Protein AF-A0A520H387-F1 (afdb_monomer_lite)

Foldseek 3Di:
DDDQDPDDDVNVVVQVVQQVVQHWDFDDDPPDTDIDHDPPPD

Sequence (42 aa):
MPAPLPYGPDAIARAAATIIAGGIVAVPTETVYGLAADAGDA

Secondary structure (DSSP, 8-state):
-PPPPPSSHHHHHHHHHHHHTT--EEE--SSS-EEE--TT--

Radius of gyration: 10.9 Å; chains: 1; bounding box: 28×22×23 Å

pLDDT: mean 93.35, std 7.88, range [57.09, 98.0]

Structure (mmCIF, N/CA/C/O backbone):
data_AF-A0A520H387-F1
#
_entry.id   AF-A0A520H387-F1
#
loop_
_atom_site.group_PDB
_atom_site.id
_atom_site.type_symbol
_atom_site.label_atom_id
_atom_site.label_alt_id
_atom_site.label_comp_id
_atom_site.label_asym_id
_atom_site.label_entity_id
_atom_site.label_seq_id
_atom_site.pdbx_PDB_ins_code
_atom_site.Cartn_x
_atom_site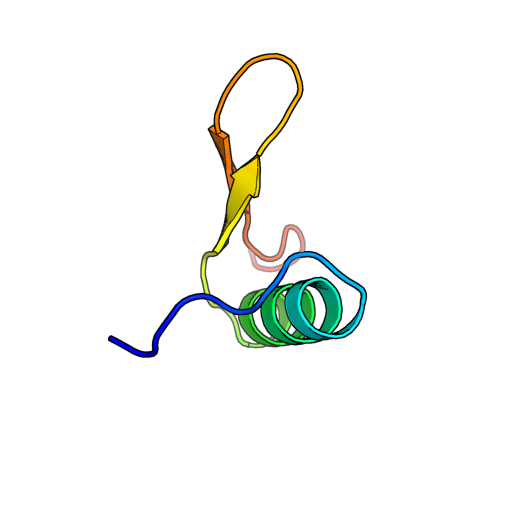.Cartn_y
_atom_site.Cartn_z
_atom_site.occupancy
_atom_site.B_iso_or_equiv
_atom_site.auth_seq_id
_atom_site.auth_comp_id
_atom_site.auth_asym_id
_atom_site.auth_atom_id
_atom_site.pdbx_PDB_model_num
ATOM 1 N N . MET A 1 1 ? 4.315 -15.926 -5.173 1.00 57.09 1 MET A N 1
ATOM 2 C CA . MET A 1 1 ? 4.321 -14.465 -4.948 1.00 57.09 1 MET A CA 1
ATOM 3 C C . MET A 1 1 ? 5.097 -13.835 -6.092 1.00 57.09 1 MET A C 1
ATOM 5 O O . MET A 1 1 ? 6.159 -14.370 -6.396 1.00 57.09 1 MET A O 1
ATOM 9 N N . PRO A 1 2 ? 4.572 -12.814 -6.786 1.00 73.94 2 PRO A N 1
ATOM 10 C CA . PRO A 1 2 ? 5.339 -12.126 -7.822 1.00 73.94 2 PRO A CA 1
ATOM 11 C C . PRO A 1 2 ? 6.585 -11.470 -7.209 1.00 73.94 2 PRO A C 1
ATOM 13 O O . PRO A 1 2 ? 6.574 -11.100 -6.034 1.00 73.94 2 PRO A O 1
ATOM 16 N N . ALA A 1 3 ? 7.657 -11.356 -7.992 1.00 84.56 3 ALA A N 1
ATOM 17 C CA . ALA A 1 3 ? 8.859 -10.650 -7.564 1.00 84.56 3 ALA A CA 1
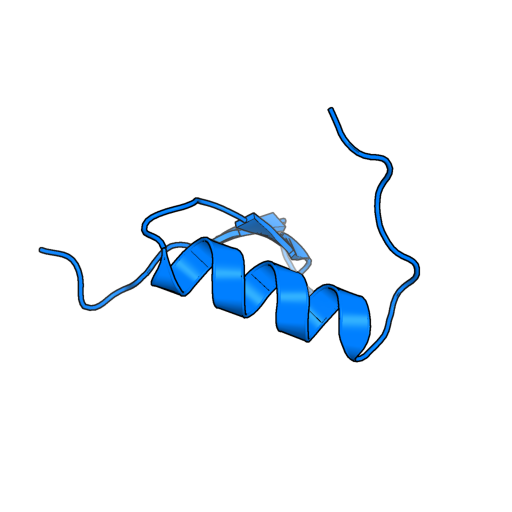ATOM 18 C C . ALA A 1 3 ? 8.554 -9.153 -7.339 1.00 84.56 3 ALA A C 1
ATOM 20 O O . ALA A 1 3 ? 7.717 -8.598 -8.059 1.00 84.56 3 ALA A O 1
ATOM 21 N N . PRO A 1 4 ? 9.206 -8.495 -6.362 1.00 83.62 4 PRO A N 1
ATOM 22 C CA . PRO A 1 4 ? 9.048 -7.060 -6.162 1.00 83.62 4 PRO A CA 1
ATOM 23 C C . PRO A 1 4 ? 9.540 -6.286 -7.392 1.00 83.62 4 PRO A C 1
ATOM 25 O O . PRO A 1 4 ? 10.546 -6.645 -8.008 1.00 83.62 4 PRO A O 1
ATOM 28 N N . LEU A 1 5 ? 8.816 -5.223 -7.749 1.00 89.75 5 LEU A N 1
ATOM 29 C CA . LEU A 1 5 ? 9.204 -4.313 -8.825 1.00 89.75 5 LEU A CA 1
ATOM 30 C C . LEU A 1 5 ? 10.349 -3.397 -8.359 1.00 89.75 5 LEU A C 1
ATOM 32 O O . LEU A 1 5 ? 10.405 -3.057 -7.172 1.00 89.75 5 LEU A O 1
ATOM 36 N N . PRO A 1 6 ? 11.236 -2.953 -9.269 1.00 93.50 6 PRO A N 1
ATOM 37 C CA . PRO A 1 6 ? 12.178 -1.882 -8.972 1.00 93.50 6 PRO A CA 1
ATOM 38 C C . PRO A 1 6 ? 11.457 -0.628 -8.471 1.00 93.50 6 PRO A C 1
ATOM 40 O O . PRO A 1 6 ? 10.332 -0.342 -8.883 1.00 93.50 6 PRO A O 1
ATOM 43 N N . TYR A 1 7 ? 12.122 0.145 -7.613 1.00 91.00 7 TYR A N 1
ATOM 44 C CA . TYR A 1 7 ? 11.587 1.428 -7.169 1.00 91.00 7 TYR A CA 1
ATOM 45 C C . TYR A 1 7 ? 11.353 2.357 -8.367 1.00 91.00 7 TYR A C 1
ATOM 47 O O . TYR A 1 7 ? 12.251 2.564 -9.184 1.00 91.00 7 TYR A O 1
ATOM 55 N N . GLY A 1 8 ? 10.152 2.929 -8.455 1.00 94.31 8 GLY A N 1
ATOM 56 C CA . GLY A 1 8 ? 9.799 3.855 -9.522 1.00 94.31 8 GLY A CA 1
ATOM 57 C C . GLY A 1 8 ? 8.295 3.940 -9.790 1.00 94.31 8 GLY A C 1
ATOM 58 O O . GLY A 1 8 ? 7.496 3.320 -9.080 1.00 94.31 8 GLY A O 1
ATOM 59 N N . PRO A 1 9 ? 7.903 4.700 -10.827 1.00 97.25 9 PRO A N 1
ATOM 60 C CA . PRO A 1 9 ? 6.503 4.957 -11.159 1.00 97.25 9 PRO A CA 1
ATOM 61 C C . PRO A 1 9 ? 5.677 3.687 -11.379 1.00 97.25 9 PRO A C 1
ATOM 63 O O . PRO A 1 9 ? 4.542 3.618 -10.917 1.00 97.25 9 PRO A O 1
ATOM 66 N N . ASP A 1 10 ? 6.255 2.659 -12.002 1.00 96.19 10 ASP A N 1
ATOM 67 C CA . ASP A 1 10 ? 5.559 1.395 -12.274 1.00 96.19 10 ASP A CA 1
ATOM 68 C C . ASP A 1 10 ? 5.196 0.644 -10.986 1.00 96.19 10 ASP A C 1
ATOM 70 O O . ASP A 1 10 ? 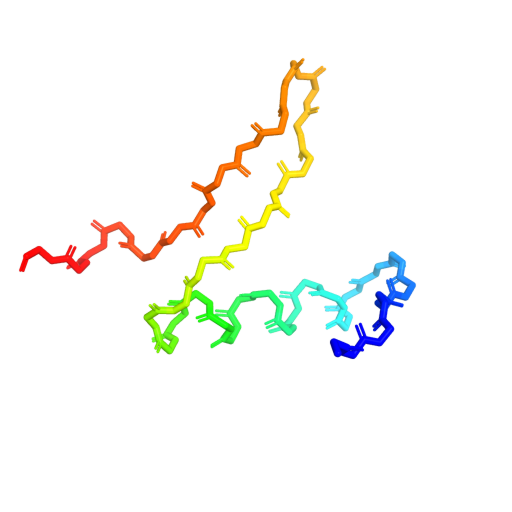4.098 0.093 -10.864 1.00 96.19 10 ASP A O 1
ATOM 74 N N . ALA A 1 11 ? 6.089 0.660 -9.989 1.00 95.25 11 ALA A N 1
ATOM 75 C CA . ALA A 1 11 ? 5.818 0.069 -8.682 1.00 95.25 11 ALA A CA 1
ATOM 76 C C . ALA A 1 11 ? 4.691 0.813 -7.954 1.00 95.25 11 ALA A C 1
ATOM 78 O O . ALA A 1 11 ? 3.804 0.175 -7.384 1.00 95.25 11 ALA A O 1
ATOM 79 N N . ILE A 1 12 ? 4.681 2.149 -8.029 1.00 96.25 12 ILE A N 1
ATOM 80 C CA . ILE A 1 12 ? 3.615 2.976 -7.447 1.00 96.25 12 ILE A CA 1
ATOM 81 C C . ILE A 1 12 ? 2.284 2.730 -8.166 1.00 96.25 12 ILE A C 1
ATOM 83 O O . ILE A 1 12 ? 1.267 2.524 -7.506 1.00 96.25 12 ILE A O 1
ATOM 87 N N . ALA A 1 13 ? 2.277 2.678 -9.501 1.00 97.25 13 ALA A N 1
ATOM 88 C CA . ALA A 1 13 ? 1.076 2.406 -10.287 1.00 97.25 13 ALA A CA 1
ATOM 89 C C . ALA A 1 13 ? 0.478 1.033 -9.948 1.00 97.25 13 ALA A C 1
ATOM 91 O O . ALA A 1 13 ? -0.736 0.898 -9.780 1.00 97.25 13 ALA A O 1
ATOM 92 N N . ARG A 1 14 ? 1.328 0.011 -9.775 1.00 95.88 14 ARG A N 1
ATOM 93 C CA . ARG A 1 14 ? 0.878 -1.324 -9.369 1.00 95.88 14 ARG A CA 1
ATOM 94 C C . ARG A 1 14 ? 0.329 -1.345 -7.941 1.00 95.88 14 ARG A C 1
ATOM 96 O O . ARG A 1 14 ? -0.685 -2.003 -7.700 1.00 95.88 14 ARG A O 1
ATOM 103 N N . ALA A 1 15 ? 0.976 -0.643 -7.012 1.00 96.06 15 ALA A N 1
ATOM 104 C CA . ALA A 1 15 ? 0.506 -0.499 -5.636 1.00 96.06 15 ALA A CA 1
ATOM 105 C C . ALA A 1 15 ? -0.867 0.190 -5.579 1.00 96.06 15 ALA A C 1
ATOM 107 O O . ALA A 1 15 ? -1.790 -0.349 -4.974 1.00 96.06 15 ALA A O 1
ATOM 108 N N . ALA A 1 16 ? -1.034 1.312 -6.284 1.00 97.19 16 ALA A N 1
ATOM 109 C CA . ALA A 1 16 ? -2.303 2.035 -6.365 1.00 97.19 16 ALA A CA 1
ATOM 110 C C . ALA A 1 16 ? -3.426 1.161 -6.943 1.00 97.19 16 ALA A C 1
ATOM 112 O O . ALA A 1 16 ? -4.500 1.072 -6.355 1.00 97.19 16 ALA A O 1
ATOM 113 N N . ALA A 1 17 ? -3.162 0.443 -8.040 1.00 97.19 17 ALA A N 1
ATOM 114 C CA . ALA A 1 17 ? -4.131 -0.486 -8.623 1.00 97.19 17 ALA A CA 1
ATOM 115 C C . ALA A 1 17 ? -4.525 -1.615 -7.656 1.00 97.19 17 ALA A C 1
ATOM 117 O O . ALA A 1 17 ? -5.661 -2.076 -7.678 1.00 97.19 17 ALA A O 1
ATOM 118 N N . THR A 1 18 ? -3.594 -2.061 -6.808 1.00 96.81 18 THR A N 1
ATOM 119 C CA . THR A 1 18 ? -3.864 -3.092 -5.797 1.00 96.81 18 THR A CA 1
ATOM 120 C C . THR A 1 18 ? -4.783 -2.555 -4.704 1.00 96.81 18 THR A C 1
ATOM 122 O O . THR A 1 18 ? -5.750 -3.224 -4.364 1.00 96.81 18 THR A O 1
ATOM 125 N N . ILE A 1 19 ? -4.517 -1.345 -4.205 1.00 97.62 19 ILE A N 1
ATOM 126 C CA . ILE A 1 19 ? -5.340 -0.671 -3.189 1.00 97.62 19 ILE A CA 1
ATOM 127 C C . ILE A 1 19 ? -6.766 -0.440 -3.709 1.00 97.62 19 ILE A C 1
ATOM 129 O O . ILE A 1 19 ? -7.720 -0.843 -3.056 1.00 97.62 19 ILE A O 1
ATOM 133 N N . ILE A 1 20 ? -6.909 0.115 -4.919 1.00 97.00 20 ILE A N 1
ATOM 134 C CA . ILE A 1 20 ? -8.216 0.377 -5.557 1.00 97.00 20 ILE A CA 1
ATOM 135 C C . ILE A 1 20 ? -9.021 -0.917 -5.773 1.00 97.00 20 ILE A C 1
ATOM 137 O O . ILE A 1 20 ? -10.246 -0.898 -5.774 1.00 97.00 20 ILE A O 1
ATOM 141 N N . ALA A 1 21 ? -8.348 -2.055 -5.954 1.00 97.06 21 ALA A N 1
ATOM 142 C CA . ALA A 1 21 ? -8.993 -3.359 -6.095 1.00 97.06 21 ALA A CA 1
ATOM 143 C C . ALA A 1 21 ? -9.366 -4.022 -4.747 1.00 97.06 21 ALA A C 1
ATOM 145 O O . ALA A 1 21 ? -9.701 -5.207 -4.741 1.00 97.06 21 ALA A O 1
ATOM 146 N N . GLY A 1 22 ? -9.270 -3.305 -3.620 1.00 96.94 22 GLY A N 1
ATOM 147 C CA . GLY A 1 22 ? -9.539 -3.828 -2.272 1.00 96.94 22 GLY A CA 1
ATOM 148 C C . GLY A 1 22 ? -8.379 -4.629 -1.665 1.00 96.94 22 GLY A C 1
ATOM 149 O O . GLY A 1 22 ? -8.555 -5.381 -0.709 1.00 96.94 22 GLY A O 1
ATOM 150 N N . GLY A 1 23 ? -7.181 -4.528 -2.244 1.00 96.88 23 GLY A N 1
ATOM 151 C CA . GLY A 1 23 ? -5.976 -5.182 -1.741 1.00 96.88 23 GLY A CA 1
ATOM 152 C C . GLY A 1 23 ? -5.226 -4.350 -0.697 1.00 96.88 23 GLY A C 1
ATOM 153 O O . GLY A 1 23 ? -5.447 -3.152 -0.543 1.00 96.88 23 GLY A O 1
ATOM 154 N N . ILE A 1 24 ? -4.272 -4.992 -0.017 1.00 96.69 24 ILE A N 1
ATOM 155 C CA . ILE A 1 24 ? -3.397 -4.357 0.980 1.00 96.69 24 ILE A CA 1
ATOM 156 C C . ILE A 1 24 ? -1.967 -4.287 0.444 1.00 96.69 24 ILE A C 1
ATOM 158 O O . ILE A 1 24 ? -1.452 -5.263 -0.108 1.00 96.69 24 ILE A O 1
ATOM 162 N N . VAL A 1 25 ? -1.302 -3.148 0.643 1.00 96.00 25 VAL A N 1
ATOM 163 C CA . VAL A 1 25 ? 0.088 -2.915 0.229 1.00 96.00 25 VAL A CA 1
ATOM 164 C C . VAL A 1 25 ? 0.936 -2.461 1.415 1.00 96.00 25 VAL A C 1
ATOM 166 O O . VAL A 1 25 ? 0.552 -1.558 2.152 1.00 96.00 25 VAL A O 1
ATOM 169 N N . ALA A 1 26 ? 2.121 -3.050 1.584 1.00 95.12 26 ALA A N 1
ATOM 170 C CA . ALA A 1 26 ? 3.117 -2.540 2.523 1.00 95.12 26 ALA A CA 1
ATOM 171 C C . ALA A 1 26 ? 3.818 -1.306 1.933 1.00 95.12 26 ALA A C 1
ATOM 173 O O . ALA A 1 26 ? 4.369 -1.375 0.833 1.00 95.12 26 ALA A O 1
ATOM 174 N N . VAL A 1 27 ? 3.820 -0.192 2.665 1.00 94.44 27 VAL A N 1
ATOM 175 C CA . VAL A 1 27 ? 4.378 1.090 2.211 1.00 94.44 27 VAL A CA 1
ATOM 176 C C . VAL A 1 27 ? 5.486 1.536 3.167 1.00 94.44 27 VAL A C 1
ATOM 178 O O . VAL A 1 27 ? 5.234 1.637 4.372 1.00 94.44 27 VAL A O 1
ATOM 181 N N . PRO A 1 28 ? 6.711 1.799 2.674 1.00 93.44 28 PRO A N 1
ATOM 182 C CA . PRO A 1 28 ? 7.769 2.358 3.504 1.00 93.44 28 PRO A CA 1
ATOM 183 C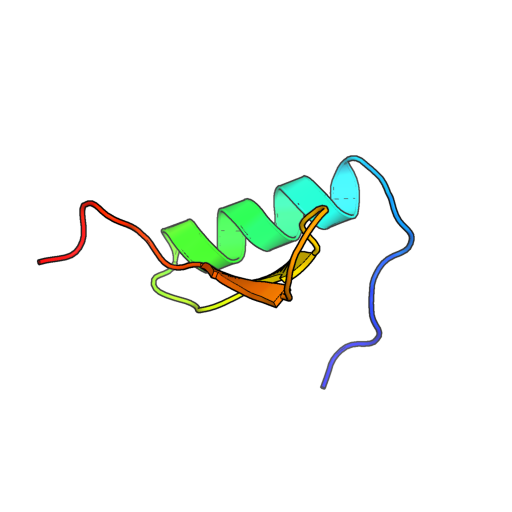 C . PRO A 1 28 ? 7.441 3.812 3.862 1.00 93.44 28 PRO A C 1
ATOM 185 O O . PRO A 1 28 ? 7.003 4.585 3.011 1.00 93.44 28 PRO A O 1
ATOM 188 N N . THR A 1 29 ? 7.704 4.202 5.105 1.00 95.31 29 THR A N 1
ATOM 189 C CA . THR A 1 29 ? 7.696 5.608 5.533 1.00 95.31 29 THR A CA 1
ATOM 190 C C . THR A 1 29 ? 9.002 5.931 6.257 1.00 95.31 29 THR A C 1
ATOM 192 O O . THR A 1 29 ? 9.822 5.038 6.475 1.00 95.31 29 THR A O 1
ATOM 195 N N . GLU A 1 30 ? 9.215 7.196 6.625 1.00 98.00 30 GLU A N 1
ATOM 196 C CA . GLU A 1 30 ? 10.392 7.602 7.409 1.00 98.00 30 GLU A CA 1
ATOM 197 C C . GLU A 1 30 ? 10.467 6.884 8.769 1.00 98.00 30 GLU A C 1
ATOM 199 O O . GLU A 1 30 ? 11.560 6.597 9.252 1.00 98.00 30 GLU A O 1
ATOM 204 N N . THR A 1 31 ? 9.321 6.564 9.379 1.00 97.50 31 THR A N 1
ATOM 205 C CA . THR A 1 31 ? 9.262 6.018 10.742 1.00 97.50 31 THR A CA 1
ATOM 206 C C . THR A 1 31 ? 9.137 4.498 10.756 1.00 97.50 31 THR A C 1
ATOM 208 O O . THR A 1 31 ? 9.964 3.808 11.349 1.00 97.50 31 THR A O 1
ATOM 211 N N . VAL A 1 32 ? 8.094 3.963 10.119 1.00 97.12 32 VAL A N 1
ATOM 212 C CA . VAL A 1 32 ? 7.760 2.533 10.104 1.00 97.12 32 VAL A CA 1
ATOM 213 C C . VAL A 1 32 ? 7.112 2.127 8.784 1.00 97.12 32 VAL A C 1
ATOM 215 O O . VAL A 1 32 ? 6.630 2.960 8.018 1.00 97.12 32 VAL A O 1
ATOM 218 N N . TYR A 1 33 ? 7.049 0.828 8.514 1.00 95.94 33 TYR A N 1
ATOM 219 C C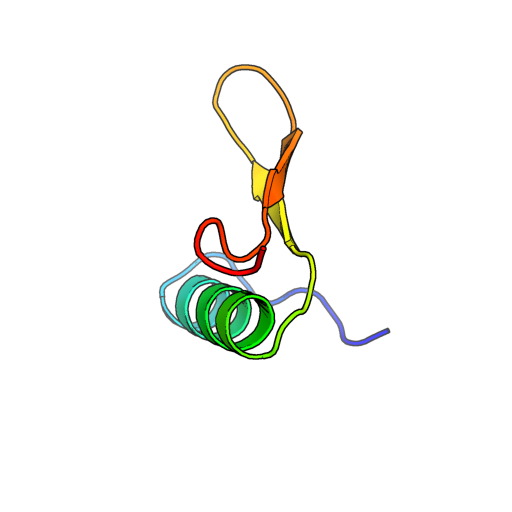A . TYR A 1 33 ? 6.204 0.336 7.430 1.00 95.94 33 TYR A CA 1
ATOM 220 C C . TYR A 1 33 ? 4.728 0.437 7.820 1.00 95.94 33 TYR A C 1
ATOM 222 O O . TYR A 1 33 ? 4.330 -0.022 8.891 1.00 95.94 33 TYR A O 1
ATOM 230 N N . GLY A 1 34 ? 3.926 1.014 6.931 1.00 96.81 34 GLY A N 1
ATOM 231 C CA . GLY A 1 34 ? 2.470 1.010 7.021 1.00 96.81 34 GLY A CA 1
ATOM 232 C C . GLY A 1 34 ? 1.857 -0.096 6.163 1.00 96.81 34 GLY A C 1
ATOM 233 O O . GLY A 1 34 ? 2.446 -0.520 5.168 1.00 96.81 34 GLY A O 1
ATOM 234 N N . LEU A 1 35 ? 0.653 -0.535 6.529 1.00 97.06 35 LEU A N 1
ATOM 235 C CA . LEU A 1 35 ? -0.211 -1.352 5.675 1.00 97.06 35 LEU A CA 1
ATOM 236 C C . LEU A 1 35 ? -1.307 -0.445 5.113 1.00 97.06 35 LEU A C 1
ATOM 238 O O . LEU A 1 35 ? -2.158 0.029 5.860 1.00 97.06 35 LEU A O 1
ATOM 242 N N . ALA A 1 36 ? -1.241 -0.168 3.814 1.00 96.94 36 ALA A N 1
ATOM 243 C CA . ALA A 1 36 ? -2.170 0.704 3.110 1.00 96.94 36 ALA A CA 1
ATOM 244 C C . ALA A 1 36 ? -3.291 -0.106 2.447 1.00 96.94 36 ALA A C 1
ATOM 246 O O . ALA A 1 36 ? -3.031 -1.141 1.831 1.00 96.94 36 ALA A O 1
ATOM 247 N N . ALA A 1 37 ? -4.510 0.411 2.553 1.00 97.69 37 ALA A N 1
ATOM 248 C CA . ALA A 1 37 ? -5.730 -0.055 1.899 1.00 97.69 37 ALA A CA 1
ATOM 249 C C . ALA A 1 37 ? -6.569 1.173 1.495 1.00 97.69 37 ALA A C 1
ATOM 251 O O . ALA A 1 37 ? -6.178 2.306 1.802 1.00 97.69 37 ALA A O 1
ATOM 252 N N . ASP A 1 38 ? -7.679 0.971 0.783 1.00 97.12 38 ASP A N 1
ATOM 253 C CA . ASP A 1 38 ? -8.569 2.073 0.413 1.00 97.12 38 ASP A CA 1
ATOM 254 C C . ASP A 1 38 ? -9.267 2.619 1.667 1.00 97.12 38 ASP A C 1
ATOM 256 O O . ASP A 1 38 ? -9.921 1.885 2.400 1.00 97.12 38 ASP A O 1
ATOM 260 N N . ALA A 1 39 ? -9.101 3.914 1.936 1.00 96.38 39 ALA A N 1
ATOM 261 C CA . ALA A 1 39 ? -9.678 4.567 3.109 1.00 96.38 39 ALA A CA 1
ATOM 262 C C . ALA A 1 39 ? -11.172 4.901 2.945 1.00 96.38 39 ALA A C 1
ATOM 264 O O . ALA A 1 39 ? -11.815 5.277 3.924 1.00 96.38 39 ALA A O 1
ATOM 265 N N . GLY A 1 40 ? -11.710 4.821 1.722 1.00 95.75 40 GLY A N 1
ATOM 266 C CA . GLY A 1 40 ? -13.134 5.009 1.437 1.00 95.75 40 GLY A CA 1
ATOM 267 C C . GLY A 1 40 ? -13.969 3.727 1.511 1.00 95.75 40 GLY A C 1
ATOM 268 O O . GLY A 1 40 ? -15.191 3.818 1.400 1.00 95.75 40 GLY A O 1
ATOM 269 N N . ASP A 1 41 ? -13.333 2.565 1.678 1.00 90.50 41 ASP A N 1
ATOM 270 C CA . ASP A 1 41 ? -13.988 1.256 1.782 1.00 90.50 41 ASP A CA 1
ATOM 271 C C . ASP A 1 41 ? -14.414 1.004 3.243 1.00 90.50 41 ASP A C 1
ATOM 273 O O . ASP A 1 41 ? -13.562 0.821 4.119 1.00 90.50 41 ASP A O 1
ATOM 277 N N . ALA A 1 42 ? -15.724 1.099 3.517 1.00 74.19 42 ALA A N 1
ATOM 278 C CA . ALA A 1 42 ? -16.3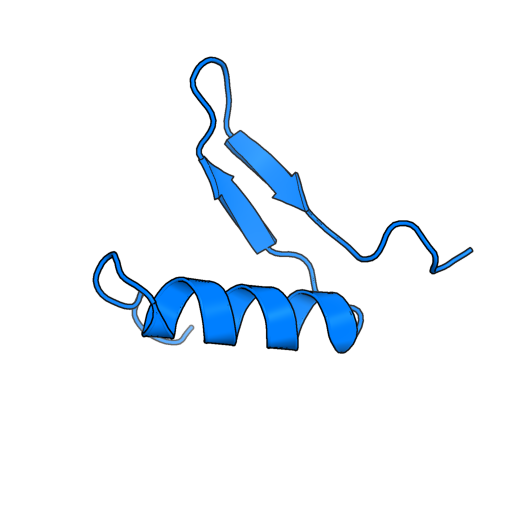32 1.111 4.858 1.00 74.19 42 ALA A CA 1
ATOM 279 C C . ALA A 1 42 ? -17.295 -0.060 5.095 1.00 74.19 42 ALA A C 1
ATOM 281 O O . ALA A 1 42 ? -18.110 -0.357 4.191 1.00 74.19 42 ALA A O 1
#